Protein AF-A0A821J8R9-F1 (afdb_monomer_lite)

InterPro domains:
  IPR009000 Translation protein, beta-barrel domain superfamily [SSF50447] (2-82)
  IPR015760 Translation initiation factor IF- 2 [PTHR43381] (1-82)

Foldseek 3Di:
DDQDVPQGDKDKDFDAFDKDFQQDWDWAQFPVGIDTKGFHWKWDQDPDDPPPDPDRTDTDGMDGDRDIIMTRIPPCPRGDDD

Secondary structure (DSSP, 8-state):
-EEETTTEEEEEEEE-SSEEETT-EEEEEETTEEEEEEEEEEEEEPSS--TT-S--EEEESEEESSEEEEEEETTGGGBPP-

Radius of gyration: 12.95 Å; chains: 1; bounding box: 27×23×39 Å

Sequence (82 aa):
VKDIAGFGMTIDIALVNGCLSVGDKIIIAGQEGPIVTQIRRLLMPASNQELRTTNQYQNDDTIKGARGIKIVARGLEKAMAG

Structure (mmCIF, N/CA/C/O backbone):
data_AF-A0A821J8R9-F1
#
_entry.id   AF-A0A821J8R9-F1
#
loop_
_atom_site.group_PDB
_atom_site.id
_atom_site.type_symbol
_atom_site.label_atom_id
_atom_site.label_alt_id
_atom_site.label_comp_id
_atom_site.label_asym_id
_atom_site.label_entity_id
_atom_site.label_seq_id
_atom_site.pdbx_PDB_ins_code
_atom_site.Cartn_x
_atom_site.Cartn_y
_atom_site.Cartn_z
_atom_site.occupancy
_atom_site.B_iso_or_equiv
_atom_site.auth_seq_id
_atom_site.auth_comp_id
_atom_site.auth_asym_id
_atom_site.auth_atom_id
_atom_site.pdbx_PDB_model_num
ATOM 1 N N . VAL A 1 1 ? 10.637 3.054 5.328 1.00 71.69 1 VAL A N 1
ATOM 2 C CA . VAL A 1 1 ? 10.178 1.657 5.523 1.00 71.69 1 VAL A CA 1
ATOM 3 C C . VAL A 1 1 ? 10.456 1.266 6.965 1.00 71.69 1 VAL A C 1
ATOM 5 O O . VAL A 1 1 ? 11.508 1.646 7.467 1.00 71.69 1 VAL A O 1
ATOM 8 N N . LYS A 1 2 ? 9.522 0.606 7.655 1.00 72.75 2 LYS A N 1
ATOM 9 C CA . LYS A 1 2 ? 9.699 0.151 9.046 1.00 72.75 2 LYS A CA 1
ATOM 10 C C . LYS A 1 2 ? 9.187 -1.276 9.199 1.00 72.75 2 LYS A C 1
ATOM 12 O O . LYS A 1 2 ? 8.083 -1.574 8.738 1.00 72.75 2 LYS A O 1
ATOM 17 N N . ASP A 1 3 ? 9.963 -2.117 9.871 1.00 74.12 3 ASP A N 1
ATOM 18 C CA . ASP A 1 3 ? 9.504 -3.440 10.287 1.00 74.12 3 ASP A CA 1
ATOM 19 C C . ASP A 1 3 ? 8.615 -3.316 11.529 1.00 74.12 3 ASP A C 1
ATOM 21 O O . ASP A 1 3 ? 8.932 -2.566 12.458 1.00 74.12 3 ASP A O 1
ATOM 25 N N . ILE A 1 4 ? 7.475 -4.007 11.520 1.00 73.00 4 ILE A N 1
ATOM 26 C CA . ILE A 1 4 ? 6.592 -4.106 12.680 1.00 73.00 4 ILE A CA 1
ATOM 27 C C . ILE A 1 4 ? 6.382 -5.570 13.017 1.00 73.00 4 ILE A C 1
ATOM 29 O O . ILE A 1 4 ? 5.888 -6.350 12.195 1.00 73.00 4 ILE A O 1
ATOM 33 N N . ALA A 1 5 ? 6.672 -5.906 14.274 1.00 72.00 5 ALA A N 1
ATOM 34 C CA . ALA A 1 5 ? 6.422 -7.221 14.838 1.00 72.00 5 ALA A CA 1
ATOM 35 C C . ALA A 1 5 ? 4.966 -7.655 14.574 1.00 72.00 5 ALA A C 1
ATOM 37 O O . ALA A 1 5 ? 4.017 -6.982 14.975 1.00 72.00 5 ALA A O 1
ATOM 38 N N . GLY A 1 6 ? 4.797 -8.768 13.857 1.00 77.31 6 GLY A N 1
ATOM 39 C CA . GLY A 1 6 ? 3.491 -9.330 13.489 1.00 77.31 6 GLY A CA 1
ATOM 40 C C . GLY A 1 6 ? 2.934 -8.898 12.125 1.00 77.31 6 GLY A C 1
ATOM 41 O O . GLY A 1 6 ? 2.057 -9.583 11.601 1.00 77.31 6 GLY A O 1
ATOM 42 N N . PHE A 1 7 ? 3.456 -7.832 11.506 1.00 75.00 7 PHE A N 1
ATOM 43 C CA . PHE A 1 7 ? 3.008 -7.348 10.186 1.00 75.00 7 PHE A CA 1
ATOM 44 C C . PHE A 1 7 ? 4.104 -7.385 9.109 1.00 75.00 7 PHE A C 1
ATOM 46 O O . PHE A 1 7 ? 3.783 -7.341 7.920 1.00 75.00 7 PHE A O 1
ATOM 53 N N . GLY A 1 8 ? 5.372 -7.520 9.510 1.00 82.88 8 GLY A N 1
ATOM 54 C CA . GLY A 1 8 ? 6.533 -7.496 8.621 1.00 82.88 8 GLY A CA 1
ATOM 55 C C . GLY A 1 8 ? 6.851 -6.080 8.142 1.00 82.88 8 GLY A C 1
ATOM 56 O O . GLY A 1 8 ? 6.620 -5.102 8.857 1.00 82.88 8 GLY A O 1
ATOM 57 N N . MET A 1 9 ? 7.355 -5.963 6.912 1.00 86.44 9 MET A N 1
ATOM 58 C CA . MET A 1 9 ? 7.713 -4.671 6.328 1.00 86.44 9 MET A CA 1
ATOM 59 C C . MET A 1 9 ? 6.477 -3.823 6.033 1.00 86.44 9 MET A C 1
ATOM 61 O O . MET A 1 9 ? 5.579 -4.220 5.288 1.00 86.44 9 MET A O 1
ATOM 65 N N . THR A 1 10 ? 6.469 -2.616 6.591 1.00 90.19 10 THR A N 1
ATOM 66 C CA . THR A 1 10 ? 5.417 -1.619 6.395 1.00 90.19 10 THR A CA 1
ATOM 67 C C . THR A 1 10 ? 5.994 -0.318 5.853 1.00 90.19 10 THR A C 1
ATOM 69 O O . THR A 1 10 ? 7.164 0.020 6.075 1.00 90.19 10 THR A O 1
ATOM 72 N N . ILE A 1 11 ? 5.156 0.442 5.155 1.00 90.81 11 ILE A N 1
ATOM 73 C CA . ILE A 1 11 ? 5.476 1.807 4.736 1.00 90.81 11 ILE A CA 1
ATOM 74 C C . ILE A 1 11 ? 4.529 2.788 5.413 1.00 90.81 11 ILE A C 1
ATOM 76 O O . ILE A 1 11 ? 3.329 2.544 5.511 1.00 90.81 11 ILE A O 1
ATOM 80 N N . ASP A 1 12 ? 5.095 3.886 5.896 1.00 90.50 12 ASP A N 1
ATOM 81 C CA . ASP A 1 12 ? 4.342 5.041 6.368 1.00 90.50 12 ASP A CA 1
ATOM 82 C C . ASP A 1 12 ? 4.107 5.951 5.167 1.00 90.50 12 ASP A C 1
ATOM 84 O O . ASP A 1 12 ? 5.069 6.322 4.495 1.00 90.50 12 ASP A O 1
ATOM 88 N N . ILE A 1 13 ? 2.849 6.280 4.880 1.00 90.50 13 ILE A N 1
ATOM 89 C CA . ILE A 1 13 ? 2.490 7.169 3.778 1.00 90.50 13 ILE A CA 1
ATOM 90 C C . ILE A 1 13 ? 1.613 8.320 4.271 1.00 90.50 13 ILE A C 1
ATOM 92 O O . ILE A 1 13 ? 0.814 8.176 5.201 1.00 90.50 13 ILE A O 1
ATOM 96 N N . ALA A 1 14 ? 1.732 9.466 3.609 1.00 91.44 14 ALA A N 1
ATOM 97 C CA . ALA A 1 14 ? 0.796 10.570 3.744 1.00 91.44 14 ALA A CA 1
ATOM 98 C C . ALA A 1 14 ? -0.160 10.540 2.547 1.00 91.44 14 ALA A C 1
ATOM 100 O O . ALA A 1 14 ? 0.213 10.902 1.432 1.00 91.44 14 ALA A O 1
ATOM 101 N N . LEU A 1 15 ? -1.397 10.090 2.761 1.00 91.62 15 LEU A N 1
ATOM 102 C CA . LEU A 1 15 ? -2.426 10.166 1.732 1.00 91.62 15 LEU A CA 1
ATOM 103 C C . LEU A 1 15 ? -2.884 11.621 1.639 1.00 91.62 15 LEU A C 1
ATOM 105 O O . LEU A 1 15 ? -3.514 12.107 2.572 1.00 91.62 15 LEU A O 1
ATOM 109 N N . VAL A 1 16 ? -2.561 12.311 0.542 1.00 91.69 16 VAL A N 1
ATOM 110 C CA . VAL A 1 16 ? -2.936 13.722 0.337 1.00 91.69 16 VAL A CA 1
ATOM 111 C C . VAL A 1 16 ? -4.384 13.836 -0.135 1.00 91.69 16 VAL A C 1
ATOM 113 O O . VAL A 1 16 ? -5.174 14.544 0.473 1.00 91.69 16 VAL A O 1
ATOM 116 N N . ASN A 1 17 ? -4.748 13.100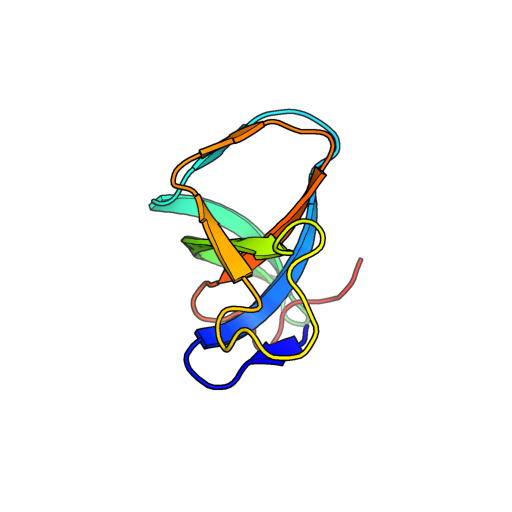 -1.186 1.00 91.38 17 ASN A N 1
ATOM 117 C CA . ASN A 1 17 ? -6.078 13.110 -1.791 1.00 91.38 17 ASN A CA 1
ATOM 118 C C . ASN A 1 17 ? -6.492 11.692 -2.192 1.00 91.38 17 ASN A C 1
ATOM 120 O O . ASN A 1 17 ? -5.648 10.828 -2.417 1.00 91.38 17 ASN A O 1
ATOM 124 N N . GLY A 1 18 ? -7.800 11.478 -2.330 1.00 93.06 18 GLY A N 1
ATOM 125 C CA . GLY A 1 18 ? -8.363 10.211 -2.788 1.00 93.06 18 GLY A CA 1
ATOM 126 C C . GLY A 1 18 ? -8.724 9.252 -1.657 1.00 93.06 18 GLY A C 1
ATOM 127 O O . GLY A 1 18 ? -8.924 9.652 -0.506 1.00 93.06 18 GLY A O 1
ATOM 128 N N . CYS A 1 19 ? -8.873 7.985 -2.029 1.00 93.06 19 CYS A N 1
ATOM 129 C CA . CYS A 1 19 ? -9.330 6.907 -1.168 1.00 93.06 19 CYS A CA 1
ATOM 130 C C . CYS A 1 19 ? -8.509 5.652 -1.465 1.00 93.06 19 CYS A C 1
ATOM 132 O O . CYS A 1 19 ? -8.230 5.377 -2.629 1.00 93.06 19 CYS A O 1
ATOM 134 N N . LEU A 1 20 ? -8.126 4.917 -0.425 1.00 93.44 20 LEU A N 1
ATOM 135 C CA . LEU A 1 20 ? -7.413 3.646 -0.526 1.00 93.44 20 LEU A CA 1
ATOM 136 C C . LEU A 1 20 ? -8.199 2.574 0.208 1.00 93.44 20 LEU A C 1
ATOM 138 O O . LEU A 1 20 ? -8.697 2.831 1.304 1.00 93.44 20 LEU A O 1
ATOM 142 N N . SER A 1 21 ? -8.260 1.381 -0.368 1.00 94.94 21 SER A N 1
ATOM 143 C CA . SER A 1 21 ? -8.950 0.236 0.216 1.00 94.94 21 SER A CA 1
ATOM 144 C C . SER A 1 21 ? -8.039 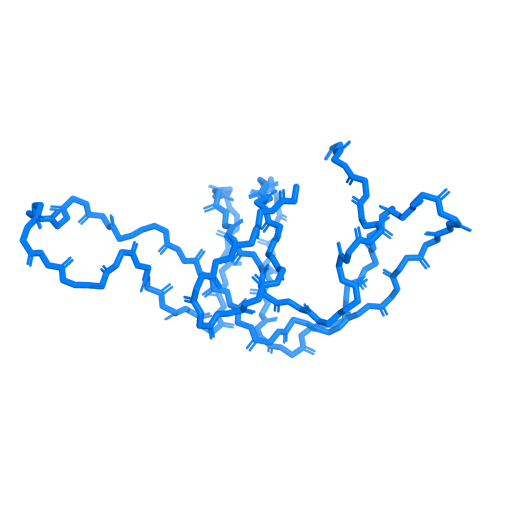-0.980 0.306 1.00 94.94 21 SER A C 1
ATOM 146 O O . SER A 1 21 ? -7.089 -1.157 -0.463 1.00 94.94 21 SER A O 1
ATOM 148 N N . VAL A 1 22 ? -8.329 -1.855 1.265 1.00 94.94 22 VAL A N 1
ATOM 149 C CA . VAL A 1 22 ? -7.694 -3.172 1.328 1.00 94.94 22 VAL A CA 1
ATOM 150 C C . VAL A 1 22 ? -8.022 -3.946 0.049 1.00 94.94 22 VAL A C 1
ATOM 152 O O . VAL A 1 22 ? -9.170 -4.010 -0.377 1.00 94.94 22 VAL A O 1
ATOM 155 N N . GLY A 1 23 ? -7.002 -4.543 -0.569 1.00 94.50 23 GLY A N 1
ATOM 156 C CA . GLY A 1 23 ? -7.130 -5.227 -1.856 1.00 94.50 23 GLY A CA 1
ATOM 157 C C . GLY A 1 23 ? -6.732 -4.387 -3.069 1.00 94.50 23 GLY A C 1
ATOM 158 O O . GLY A 1 23 ? -6.496 -4.971 -4.128 1.00 94.50 23 GLY A O 1
ATOM 159 N N . ASP A 1 24 ? -6.561 -3.070 -2.924 1.00 95.00 24 ASP A N 1
ATOM 160 C CA . ASP A 1 24 ? -6.106 -2.230 -4.031 1.00 95.00 24 ASP A CA 1
ATOM 161 C C . ASP A 1 24 ? -4.675 -2.586 -4.450 1.00 95.00 24 ASP A C 1
ATOM 163 O O . ASP A 1 24 ? -3.796 -2.864 -3.620 1.00 95.00 24 ASP A O 1
ATOM 167 N N . LYS A 1 25 ? -4.432 -2.563 -5.765 1.00 94.88 25 LYS A N 1
ATOM 168 C CA . LYS A 1 25 ? -3.082 -2.633 -6.326 1.00 94.88 25 LYS A CA 1
ATOM 169 C C . LYS A 1 25 ? -2.469 -1.243 -6.340 1.00 94.88 25 LYS A C 1
ATOM 171 O O . LYS A 1 25 ? -3.038 -0.313 -6.903 1.00 94.88 25 LYS A O 1
ATOM 176 N N . ILE A 1 26 ? -1.278 -1.138 -5.774 1.00 93.38 26 ILE A N 1
ATOM 177 C CA . ILE A 1 26 ? -0.495 0.091 -5.710 1.00 93.38 26 ILE A CA 1
ATOM 178 C C . ILE A 1 26 ? 0.851 -0.100 -6.397 1.00 93.38 26 ILE A C 1
ATOM 180 O O . ILE A 1 26 ? 1.388 -1.209 -6.465 1.00 93.38 26 ILE A O 1
ATOM 184 N N . ILE A 1 27 ? 1.391 1.009 -6.891 1.00 93.94 27 ILE A N 1
ATOM 185 C CA . ILE A 1 27 ? 2.720 1.082 -7.487 1.00 93.94 27 ILE A CA 1
ATOM 186 C C . ILE A 1 27 ? 3.555 2.005 -6.610 1.00 93.94 27 ILE A C 1
ATOM 188 O O . ILE A 1 27 ? 3.139 3.123 -6.315 1.00 93.94 27 ILE A O 1
ATOM 192 N N . ILE A 1 28 ? 4.715 1.525 -6.178 1.00 92.25 28 ILE A N 1
ATOM 193 C CA . ILE A 1 28 ? 5.635 2.255 -5.305 1.00 92.25 28 ILE A CA 1
ATOM 194 C C . ILE A 1 28 ? 6.993 2.337 -5.996 1.00 92.25 28 ILE A C 1
ATOM 196 O O . ILE A 1 28 ? 7.407 1.399 -6.677 1.00 92.25 28 ILE A O 1
ATOM 200 N N . ALA A 1 29 ? 7.708 3.444 -5.813 1.00 91.62 29 ALA A N 1
ATOM 201 C CA . ALA A 1 29 ? 9.089 3.553 -6.261 1.00 91.62 29 ALA A CA 1
ATOM 202 C C . ALA A 1 29 ? 9.988 2.624 -5.427 1.00 91.62 29 ALA A C 1
ATOM 204 O O . ALA A 1 29 ? 10.117 2.784 -4.213 1.00 91.62 29 ALA A O 1
ATOM 205 N N . GLY A 1 30 ? 10.599 1.636 -6.074 1.00 91.38 30 GLY A N 1
ATOM 206 C CA . GLY A 1 30 ? 11.638 0.799 -5.488 1.00 91.38 30 GLY A CA 1
ATOM 207 C C . GLY A 1 30 ? 13.028 1.208 -5.959 1.00 91.38 30 GLY A C 1
ATOM 208 O O . GLY A 1 30 ? 13.180 1.910 -6.957 1.00 91.38 30 GLY A O 1
ATOM 209 N N . GLN A 1 31 ? 14.051 0.741 -5.249 1.00 89.00 31 GLN A N 1
ATOM 210 C CA . GLN A 1 31 ? 15.452 1.035 -5.561 1.00 89.00 31 GLN A CA 1
ATOM 211 C C . GLN A 1 31 ? 15.891 0.477 -6.928 1.00 89.00 31 GLN A C 1
ATOM 213 O O . GLN A 1 31 ? 16.696 1.091 -7.618 1.00 89.00 31 GLN A O 1
ATOM 218 N N . GLU A 1 32 ? 15.351 -0.676 -7.328 1.00 88.00 32 GLU A N 1
ATOM 219 C CA . GLU A 1 32 ? 15.681 -1.363 -8.589 1.00 88.00 32 GLU A CA 1
ATOM 220 C C . GLU A 1 32 ? 14.628 -1.142 -9.691 1.00 88.00 32 GLU A C 1
ATOM 222 O O . GLU A 1 32 ? 14.765 -1.665 -10.794 1.00 88.00 32 GLU A O 1
ATOM 227 N N . GLY A 1 33 ? 13.556 -0.399 -9.401 1.00 90.38 33 GLY A N 1
ATOM 228 C CA . GLY A 1 33 ? 12.430 -0.207 -10.314 1.00 90.38 33 GLY A CA 1
ATOM 229 C C . GLY A 1 33 ? 11.080 -0.099 -9.599 1.00 90.38 33 GLY A C 1
ATOM 230 O O . GLY A 1 33 ? 11.017 -0.136 -8.368 1.00 90.38 33 GLY A O 1
ATOM 231 N N . PRO A 1 34 ? 9.975 0.052 -10.351 1.00 93.25 34 PRO A N 1
ATOM 232 C CA . PRO A 1 34 ? 8.640 0.146 -9.772 1.00 93.25 34 PRO A CA 1
ATOM 233 C C . PRO A 1 34 ? 8.215 -1.179 -9.125 1.00 93.25 34 PRO A C 1
ATOM 235 O O . PRO A 1 34 ? 8.283 -2.244 -9.737 1.00 93.25 34 PRO A O 1
ATOM 238 N N . ILE A 1 35 ? 7.719 -1.103 -7.893 1.00 92.31 35 ILE A N 1
ATOM 239 C CA . ILE A 1 35 ? 7.177 -2.234 -7.141 1.00 92.31 35 ILE A CA 1
ATOM 240 C C . ILE A 1 35 ? 5.659 -2.194 -7.262 1.00 92.31 35 ILE A C 1
ATOM 242 O O . ILE A 1 35 ? 5.012 -1.287 -6.740 1.00 92.31 35 ILE A O 1
ATOM 246 N N . VAL A 1 36 ? 5.086 -3.194 -7.929 1.00 93.81 36 VAL A N 1
ATOM 247 C CA . VAL A 1 36 ? 3.634 -3.385 -7.999 1.00 93.81 36 VAL A CA 1
ATOM 248 C C . VAL A 1 36 ? 3.229 -4.384 -6.924 1.00 93.81 36 VAL A C 1
ATOM 250 O O . VAL A 1 36 ? 3.668 -5.533 -6.937 1.00 93.81 36 VAL A O 1
ATOM 253 N N . THR A 1 37 ? 2.393 -3.960 -5.982 1.00 93.81 37 THR A N 1
ATOM 254 C CA . THR A 1 37 ? 1.954 -4.812 -4.871 1.00 93.81 37 THR A CA 1
ATOM 255 C C . THR A 1 37 ? 0.495 -4.555 -4.521 1.00 93.81 37 THR A C 1
ATOM 257 O O . THR A 1 37 ? -0.121 -3.616 -5.017 1.00 93.81 37 THR A O 1
ATOM 260 N N . GLN A 1 38 ? -0.077 -5.417 -3.687 1.00 94.94 38 GLN A N 1
ATOM 261 C CA . GLN A 1 38 ? -1.466 -5.321 -3.250 1.00 94.94 38 GLN A CA 1
ATOM 262 C C . GLN A 1 38 ? -1.532 -5.014 -1.755 1.00 94.94 38 GLN A C 1
ATOM 264 O O . GLN A 1 38 ? -0.841 -5.654 -0.952 1.00 94.94 38 GLN A O 1
ATOM 269 N N . ILE A 1 39 ? -2.388 -4.062 -1.385 1.00 94.56 39 ILE A N 1
ATOM 270 C CA . ILE A 1 39 ? -2.627 -3.680 0.006 1.00 94.56 39 ILE A CA 1
ATOM 271 C C . ILE A 1 39 ? -3.276 -4.848 0.742 1.00 94.56 39 ILE A C 1
ATOM 273 O O . ILE A 1 39 ? -4.316 -5.363 0.332 1.00 94.56 39 ILE A O 1
ATOM 277 N N . ARG A 1 40 ? -2.665 -5.257 1.856 1.00 92.81 40 ARG A N 1
ATOM 278 C CA . ARG A 1 40 ? -3.177 -6.333 2.715 1.00 92.81 40 ARG A CA 1
ATOM 279 C C . ARG A 1 40 ? -3.928 -5.806 3.917 1.00 92.81 40 ARG A C 1
ATOM 281 O O . ARG A 1 40 ? -4.910 -6.411 4.323 1.00 92.81 40 ARG A O 1
ATOM 288 N N . ARG A 1 41 ? -3.411 -4.732 4.514 1.00 92.25 41 ARG A N 1
ATOM 289 C CA . ARG A 1 41 ? -3.987 -4.047 5.672 1.00 92.25 41 ARG A CA 1
ATOM 290 C C . ARG A 1 41 ? -3.624 -2.572 5.609 1.00 92.25 41 ARG A C 1
ATOM 292 O O . ARG A 1 41 ? -2.498 -2.231 5.232 1.00 92.25 41 ARG A O 1
ATOM 299 N N . LEU A 1 42 ? -4.568 -1.736 6.016 1.00 92.12 42 LEU A N 1
ATOM 300 C CA . LEU A 1 42 ? -4.344 -0.329 6.306 1.00 92.12 42 LEU A CA 1
ATOM 301 C C . LEU A 1 42 ? -4.356 -0.169 7.823 1.00 92.12 42 LEU A C 1
ATOM 303 O O . LEU A 1 42 ? -5.314 -0.560 8.485 1.00 92.12 42 LEU A O 1
ATOM 307 N N . LEU A 1 43 ? -3.262 0.351 8.363 1.00 90.12 43 LEU A N 1
ATOM 308 C CA . LEU A 1 43 ? -3.063 0.559 9.786 1.00 90.12 43 LEU A CA 1
ATOM 309 C C . LEU A 1 43 ? -3.141 2.055 10.077 1.00 90.12 43 LEU A C 1
ATOM 311 O O . LEU A 1 43 ? -2.332 2.840 9.572 1.00 90.12 43 LEU A O 1
ATOM 315 N N . MET A 1 44 ? -4.099 2.447 10.908 1.00 86.00 44 MET A N 1
ATOM 316 C CA . MET A 1 44 ? -4.186 3.797 11.449 1.00 86.00 44 MET A CA 1
ATOM 317 C C . MET A 1 44 ? -3.612 3.823 12.867 1.00 86.00 44 MET A C 1
ATOM 319 O O . MET A 1 44 ? -3.850 2.885 13.634 1.00 86.00 44 MET A O 1
ATOM 323 N N . PRO A 1 45 ? -2.851 4.866 13.243 1.00 77.31 45 PRO A N 1
ATOM 324 C CA . PRO A 1 45 ? -2.447 5.034 14.632 1.00 77.31 45 PRO A CA 1
ATOM 325 C C . PRO A 1 45 ? -3.703 5.173 15.499 1.00 77.31 45 PRO A C 1
ATOM 327 O O . PRO A 1 45 ? -4.593 5.969 15.188 1.00 77.31 45 PRO A O 1
ATOM 330 N N . ALA A 1 46 ? -3.788 4.386 16.572 1.00 71.69 46 ALA A N 1
ATOM 331 C CA . ALA A 1 46 ? -4.905 4.487 17.500 1.00 71.69 46 ALA A CA 1
ATOM 332 C C . ALA A 1 46 ? -4.947 5.903 18.099 1.00 71.69 46 ALA A C 1
ATOM 334 O O . ALA A 1 46 ? -3.941 6.419 18.588 1.00 71.69 46 ALA A O 1
ATOM 335 N N . SER A 1 47 ? -6.112 6.549 18.052 1.00 63.38 47 SER A N 1
ATOM 336 C CA . SER A 1 47 ? -6.275 7.880 18.638 1.00 63.38 47 SER A CA 1
ATOM 337 C C . SER A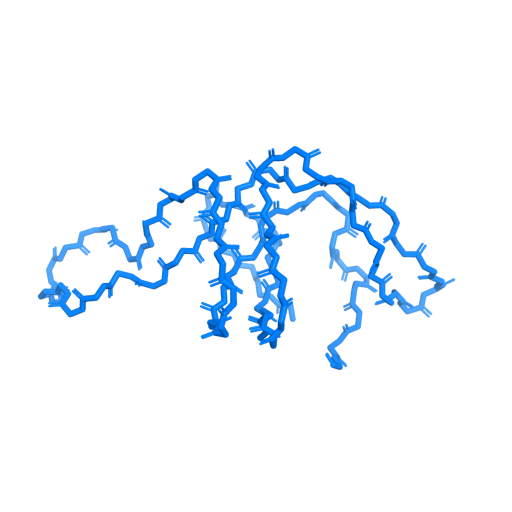 1 47 ? -6.232 7.772 20.164 1.00 63.38 47 SER A C 1
ATOM 339 O O . SER A 1 47 ? -7.150 7.227 20.767 1.00 63.38 47 SER A O 1
ATOM 341 N N . ASN A 1 48 ? -5.156 8.281 20.771 1.00 58.16 48 ASN A N 1
ATOM 342 C CA . ASN A 1 48 ? -5.030 8.582 22.202 1.00 58.16 48 ASN A CA 1
ATOM 343 C C . ASN A 1 48 ? -5.435 7.459 23.184 1.00 58.16 48 ASN A C 1
ATOM 345 O O . ASN A 1 48 ? -6.031 7.731 24.225 1.00 58.16 48 ASN A O 1
ATOM 349 N N . GLN A 1 49 ? -5.100 6.198 22.894 1.00 54.66 49 GLN A N 1
ATOM 350 C CA . GLN A 1 49 ? -5.271 5.134 23.890 1.00 54.66 49 GLN A CA 1
ATOM 351 C C . GLN A 1 49 ? -4.139 5.190 24.922 1.00 54.66 49 GLN A C 1
ATOM 353 O O . GLN A 1 49 ? -2.968 5.334 24.570 1.00 54.66 49 GLN A O 1
ATOM 358 N N . GLU A 1 50 ? -4.505 5.100 26.203 1.00 49.56 50 GLU A N 1
ATOM 359 C CA . GLU A 1 50 ? -3.585 5.041 27.340 1.00 49.56 50 GLU A CA 1
ATOM 360 C C . GLU A 1 50 ? -2.436 4.057 27.077 1.00 49.56 50 GLU A C 1
ATOM 362 O O . GLU A 1 50 ? -2.658 2.965 26.549 1.00 49.56 50 GLU A O 1
ATOM 367 N N . LEU A 1 51 ? -1.221 4.419 27.512 1.00 55.72 51 LEU A N 1
ATOM 368 C CA . LEU A 1 51 ? 0.058 3.696 27.348 1.00 55.72 51 LEU A CA 1
ATOM 369 C C . LEU A 1 51 ? 0.039 2.201 27.750 1.00 55.72 51 LEU A C 1
ATOM 371 O O . LEU A 1 51 ? 1.026 1.496 27.558 1.00 55.72 51 LEU A O 1
ATOM 375 N N . ARG A 1 52 ? -1.063 1.716 28.330 1.00 58.16 52 ARG A N 1
ATOM 376 C CA . ARG A 1 52 ? -1.294 0.332 28.753 1.00 58.16 52 ARG A CA 1
ATOM 377 C C . ARG A 1 52 ? -2.030 -0.534 27.726 1.00 58.16 52 ARG A C 1
ATOM 379 O O . ARG A 1 52 ? -2.117 -1.739 27.946 1.00 58.16 52 ARG A O 1
ATO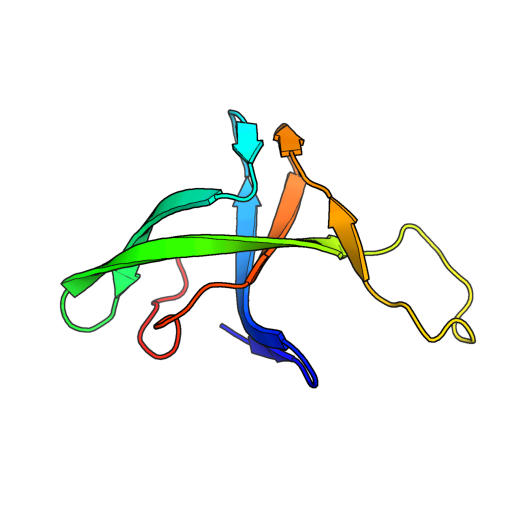M 386 N N . THR A 1 53 ? -2.552 0.024 26.630 1.00 53.00 53 THR A N 1
ATOM 387 C CA . THR A 1 53 ? -3.321 -0.767 25.655 1.00 53.00 53 THR A CA 1
ATOM 388 C C . THR A 1 53 ? -2.414 -1.408 24.605 1.00 53.00 53 THR A C 1
ATOM 390 O O . THR A 1 53 ? -1.699 -0.734 23.871 1.00 53.00 53 THR A O 1
ATOM 393 N N . THR A 1 54 ? -2.469 -2.739 24.510 1.00 58.09 54 THR A N 1
ATOM 394 C CA . THR A 1 54 ? -1.656 -3.583 23.614 1.00 58.09 54 THR A CA 1
ATOM 395 C C . THR A 1 54 ? -1.843 -3.283 22.116 1.00 58.09 54 THR A C 1
ATOM 397 O O . THR A 1 54 ? -0.977 -3.626 21.315 1.00 58.09 54 THR A O 1
ATOM 400 N N . ASN A 1 55 ? -2.939 -2.627 21.715 1.00 61.16 55 ASN A N 1
ATOM 401 C CA . ASN A 1 55 ? -3.261 -2.356 20.311 1.00 61.16 55 ASN A CA 1
ATOM 402 C C . ASN A 1 55 ? -2.865 -0.935 19.885 1.00 61.16 55 ASN A C 1
ATOM 404 O O . ASN A 1 55 ? -3.647 0.006 19.983 1.00 61.16 55 ASN A O 1
ATOM 408 N N . GLN A 1 56 ? -1.646 -0.791 19.362 1.00 71.88 56 GLN A N 1
ATOM 409 C CA . GLN A 1 56 ? -1.128 0.495 18.867 1.00 71.88 56 GLN A CA 1
ATOM 410 C C . GLN A 1 56 ? -1.734 0.931 17.518 1.00 71.88 56 GLN A C 1
ATOM 412 O O . GLN A 1 56 ? -1.625 2.100 17.145 1.00 71.88 56 GLN A O 1
ATOM 417 N N . TYR A 1 57 ? -2.377 0.013 16.787 1.00 77.94 57 TYR A N 1
ATOM 418 C CA . TYR A 1 57 ? -2.901 0.266 15.445 1.00 77.94 57 TYR A CA 1
ATOM 419 C C . TYR A 1 57 ? -4.328 -0.258 15.276 1.00 77.94 57 TYR A C 1
ATOM 421 O O . TYR A 1 57 ? -4.635 -1.393 15.642 1.00 77.94 57 TYR A O 1
ATOM 429 N N . GLN A 1 58 ? -5.180 0.560 14.662 1.00 83.38 58 GLN A N 1
ATOM 430 C CA . GLN A 1 58 ? -6.502 0.171 14.182 1.00 83.38 58 GLN A CA 1
ATOM 431 C C . GLN A 1 58 ? -6.396 -0.310 12.730 1.00 83.38 58 GLN A C 1
ATOM 433 O O . GLN A 1 58 ? -5.629 0.250 11.948 1.00 83.38 58 GLN A O 1
ATOM 438 N N . ASN A 1 59 ? -7.140 -1.363 12.380 1.00 86.00 59 ASN A N 1
ATOM 439 C CA . ASN A 1 59 ? -7.272 -1.808 10.993 1.00 86.00 59 ASN A CA 1
ATOM 440 C C . ASN A 1 59 ? -8.536 -1.181 10.400 1.00 86.00 59 ASN A C 1
ATOM 442 O O . ASN A 1 59 ? -9.605 -1.338 10.986 1.00 86.00 59 ASN A O 1
ATOM 446 N N . ASP A 1 60 ? -8.409 -0.540 9.243 1.00 87.44 60 ASP A N 1
ATOM 447 C CA . ASP A 1 60 ? -9.535 0.012 8.488 1.00 87.44 60 ASP A CA 1
ATOM 448 C C . ASP A 1 60 ? -9.573 -0.600 7.080 1.00 87.44 60 ASP A C 1
ATOM 450 O O . ASP A 1 60 ? -8.532 -0.802 6.450 1.00 87.44 60 ASP A O 1
ATOM 454 N N . ASP A 1 61 ? -10.771 -0.896 6.572 1.00 89.94 61 ASP A N 1
ATOM 455 C CA . ASP A 1 61 ? -10.942 -1.473 5.230 1.00 89.94 61 ASP A CA 1
ATOM 456 C C . ASP A 1 61 ? -10.784 -0.428 4.121 1.00 89.94 61 ASP A C 1
ATOM 458 O O . ASP A 1 61 ? -10.355 -0.739 3.007 1.00 89.94 61 ASP A O 1
ATOM 462 N N . THR A 1 62 ? -11.118 0.828 4.417 1.00 91.25 62 THR A N 1
ATOM 463 C CA . THR A 1 62 ? -11.071 1.941 3.470 1.00 91.25 62 THR A CA 1
ATOM 464 C C . THR A 1 62 ? -10.708 3.230 4.192 1.00 91.25 62 THR A C 1
ATOM 466 O O . THR A 1 62 ? -11.288 3.554 5.226 1.00 91.25 62 THR A O 1
ATOM 469 N N . ILE A 1 63 ? -9.772 4.000 3.634 1.00 91.94 63 ILE A N 1
ATOM 470 C CA . ILE A 1 63 ? -9.347 5.285 4.187 1.00 91.94 63 ILE A CA 1
ATOM 471 C C . ILE A 1 63 ? -9.434 6.376 3.128 1.00 91.94 63 ILE A C 1
ATOM 473 O O . ILE A 1 63 ? -8.866 6.264 2.042 1.00 91.94 63 ILE A O 1
ATOM 477 N N . LYS A 1 64 ? -10.091 7.477 3.493 1.00 92.25 64 LYS A N 1
ATOM 478 C CA . LYS A 1 64 ? -10.138 8.714 2.714 1.00 92.25 64 LYS A CA 1
ATOM 479 C C . LYS A 1 64 ? -9.085 9.707 3.218 1.00 92.25 64 LYS A C 1
ATOM 481 O O . LYS A 1 64 ? -8.935 9.895 4.427 1.00 92.25 64 LYS A O 1
ATOM 486 N N . GLY A 1 65 ? -8.370 10.342 2.290 1.00 89.56 65 GLY A N 1
ATOM 487 C CA . GLY A 1 65 ? -7.400 11.400 2.589 1.00 89.56 65 GLY A CA 1
ATOM 488 C C . GLY A 1 65 ? -8.059 12.712 3.055 1.00 89.56 65 GLY A C 1
ATOM 489 O O . GLY A 1 65 ? -9.260 12.904 2.866 1.00 89.56 65 GLY A O 1
ATOM 490 N N . ALA A 1 66 ? -7.324 13.647 3.668 1.00 88.31 66 ALA A N 1
ATOM 491 C CA . ALA A 1 66 ? -5.874 13.636 3.882 1.00 88.31 66 ALA A CA 1
ATOM 492 C C . ALA A 1 66 ? -5.480 13.049 5.252 1.00 88.31 66 ALA A C 1
ATOM 494 O O . ALA A 1 66 ? -5.872 13.599 6.283 1.00 88.31 66 ALA A O 1
ATOM 495 N N . ARG A 1 67 ? -4.729 11.936 5.292 1.00 88.62 67 ARG A N 1
ATOM 496 C CA . ARG A 1 67 ? -4.347 11.244 6.544 1.00 88.62 67 ARG A CA 1
ATOM 497 C C . ARG A 1 67 ? -3.008 10.511 6.431 1.00 88.62 67 ARG A C 1
ATOM 499 O O . ARG A 1 67 ? -2.670 9.981 5.375 1.00 88.62 67 ARG A O 1
ATOM 506 N N . GLY A 1 68 ? -2.280 10.438 7.545 1.00 89.50 68 GLY A N 1
ATOM 507 C CA . GLY A 1 68 ? -1.128 9.550 7.695 1.00 89.50 68 GLY A CA 1
ATOM 508 C C . GLY A 1 68 ? -1.601 8.123 7.947 1.00 89.50 68 GLY A C 1
ATOM 509 O O . GLY A 1 68 ? -2.315 7.876 8.920 1.00 89.50 68 GLY A O 1
ATOM 510 N N . ILE A 1 69 ? -1.234 7.202 7.063 1.00 91.25 69 ILE A N 1
ATOM 511 C CA . ILE A 1 69 ? -1.620 5.795 7.161 1.00 91.25 69 ILE A CA 1
ATOM 512 C C . ILE A 1 69 ? -0.398 4.914 6.979 1.00 91.25 69 ILE A C 1
ATOM 514 O O . ILE A 1 69 ? 0.541 5.258 6.260 1.00 91.25 69 ILE A O 1
ATOM 518 N N . LYS A 1 70 ? -0.421 3.749 7.611 1.00 91.50 70 LYS A N 1
ATOM 519 C CA . LYS A 1 70 ? 0.617 2.747 7.445 1.00 91.50 70 LYS A CA 1
ATOM 520 C C . LYS A 1 70 ? 0.076 1.588 6.619 1.00 91.50 70 LYS A C 1
ATOM 522 O O . LYS A 1 70 ? -0.950 1.004 6.953 1.00 91.50 70 LYS A O 1
ATOM 527 N N . ILE A 1 71 ? 0.763 1.250 5.533 1.00 92.38 71 ILE A N 1
ATOM 528 C CA . ILE A 1 71 ? 0.355 0.179 4.619 1.00 92.38 71 ILE A CA 1
ATOM 529 C C . ILE A 1 71 ? 1.186 -1.069 4.885 1.00 92.38 71 ILE A C 1
ATOM 531 O O . ILE A 1 71 ? 2.418 -1.018 4.950 1.00 92.38 71 ILE A O 1
ATOM 535 N N . VAL A 1 72 ? 0.494 -2.204 4.968 1.00 92.81 72 VAL A N 1
ATOM 536 C CA . VAL A 1 72 ? 1.100 -3.535 4.970 1.00 92.81 72 VAL A CA 1
ATOM 537 C C . VAL A 1 72 ? 0.907 -4.155 3.589 1.00 92.81 72 VAL A C 1
ATOM 539 O O . VAL A 1 72 ? -0.226 -4.373 3.150 1.00 92.81 72 VAL A O 1
ATOM 542 N N . ALA A 1 73 ? 2.005 -4.473 2.907 1.00 92.75 73 ALA A N 1
ATOM 543 C CA . ALA A 1 73 ? 1.994 -5.167 1.621 1.00 92.75 73 ALA A CA 1
ATOM 544 C C . ALA A 1 73 ? 3.224 -6.078 1.479 1.00 92.75 73 ALA A C 1
ATOM 546 O O . ALA A 1 73 ? 4.167 -6.005 2.263 1.00 92.75 73 ALA A O 1
ATOM 547 N N . ARG A 1 74 ? 3.209 -6.980 0.491 1.00 89.88 74 ARG A N 1
ATOM 548 C CA . ARG A 1 74 ? 4.365 -7.846 0.191 1.00 89.88 74 ARG A CA 1
ATOM 549 C C . ARG A 1 74 ? 5.394 -7.103 -0.662 1.00 89.88 74 ARG A 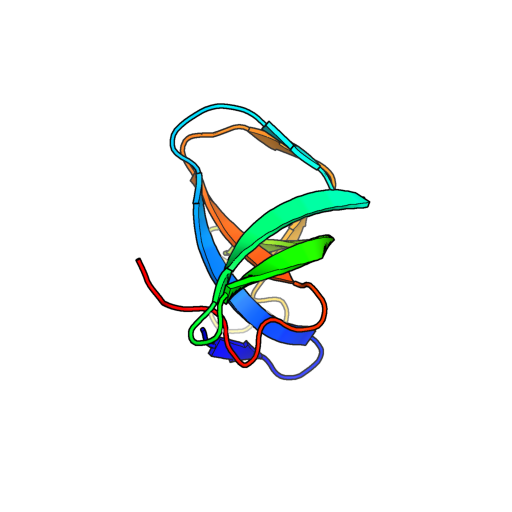C 1
ATOM 551 O O . ARG A 1 74 ? 5.013 -6.271 -1.479 1.00 89.88 74 ARG A O 1
ATOM 558 N N . GLY A 1 75 ? 6.671 -7.462 -0.511 1.00 87.19 75 GLY A N 1
ATOM 559 C CA . GLY A 1 75 ? 7.752 -6.971 -1.376 1.00 87.19 75 GLY A CA 1
ATOM 560 C C . GLY A 1 75 ? 8.153 -5.513 -1.135 1.00 87.19 75 GLY A C 1
ATOM 561 O O . GLY A 1 75 ? 8.691 -4.879 -2.032 1.00 87.19 75 GLY A O 1
ATOM 562 N N . LEU A 1 76 ? 7.884 -4.970 0.059 1.00 87.31 76 LEU A N 1
ATOM 563 C CA . LEU A 1 76 ? 8.207 -3.581 0.418 1.00 87.31 76 LEU A CA 1
ATOM 564 C C . LEU A 1 76 ? 9.663 -3.373 0.882 1.00 87.31 76 LEU A C 1
ATOM 566 O O . LEU A 1 76 ? 10.036 -2.258 1.229 1.00 87.31 76 LEU A O 1
ATOM 570 N N . GLU A 1 77 ? 10.492 -4.417 0.889 1.00 86.62 77 GLU A N 1
ATOM 571 C CA . GLU A 1 77 ? 11.874 -4.385 1.401 1.00 86.62 77 GLU A CA 1
ATOM 572 C C . GLU A 1 77 ? 12.774 -3.415 0.629 1.00 86.62 77 GLU A C 1
ATOM 574 O O . GLU A 1 77 ? 13.629 -2.758 1.215 1.00 86.62 77 GLU A O 1
ATOM 579 N N . LYS A 1 78 ? 12.550 -3.297 -0.685 1.00 87.25 78 LYS A N 1
ATOM 580 C CA . LYS A 1 78 ? 13.306 -2.411 -1.581 1.00 87.25 78 LYS A CA 1
ATOM 581 C C . LYS A 1 78 ? 12.564 -1.109 -1.900 1.00 87.25 78 LYS A C 1
ATOM 583 O O . LYS A 1 78 ? 12.941 -0.417 -2.844 1.00 87.25 78 LYS A O 1
ATOM 588 N N . ALA A 1 79 ? 11.491 -0.789 -1.169 1.00 88.12 79 ALA A N 1
ATOM 589 C CA . ALA A 1 79 ? 10.744 0.450 -1.369 1.00 88.12 79 ALA A CA 1
ATOM 590 C C . ALA A 1 79 ? 11.581 1.657 -0.920 1.00 88.12 79 ALA A C 1
ATOM 592 O O . ALA A 1 79 ? 12.143 1.662 0.177 1.00 88.12 79 ALA A O 1
ATOM 593 N N . MET A 1 80 ? 11.650 2.691 -1.757 1.00 87.69 80 MET A N 1
ATOM 594 C CA . MET A 1 80 ? 12.332 3.934 -1.410 1.00 87.69 80 MET A CA 1
ATOM 595 C C . MET A 1 80 ? 11.405 4.856 -0.621 1.00 87.69 80 MET A C 1
ATOM 597 O O . MET A 1 80 ? 10.204 4.922 -0.878 1.00 87.69 80 MET A O 1
ATOM 601 N N . ALA A 1 81 ? 11.972 5.564 0.355 1.00 81.81 81 ALA A N 1
ATOM 602 C CA . ALA A 1 81 ? 11.269 6.641 1.039 1.00 81.81 81 ALA A CA 1
ATOM 603 C C . ALA A 1 81 ? 11.285 7.896 0.156 1.00 81.81 81 ALA A C 1
ATOM 605 O O . ALA A 1 81 ? 12.346 8.275 -0.341 1.00 81.81 81 ALA A O 1
ATOM 606 N N . GLY A 1 82 ? 10.124 8.522 -0.014 1.00 72.62 82 GLY A N 1
ATOM 607 C CA . GL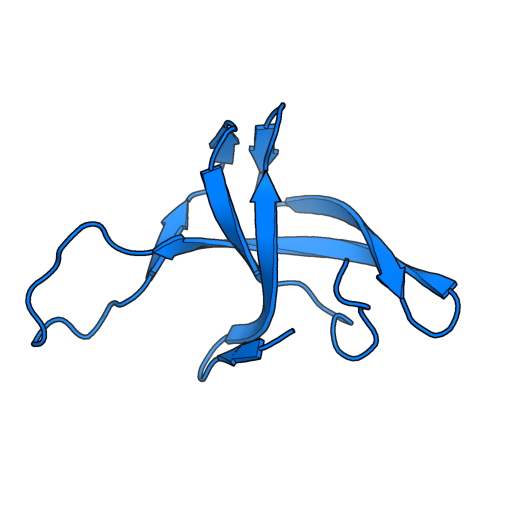Y A 1 82 ? 9.927 9.729 -0.812 1.00 72.62 82 GLY A CA 1
ATOM 608 C C . GLY A 1 82 ? 8.493 10.215 -0.730 1.00 72.62 82 GLY A C 1
ATOM 609 O O . GLY A 1 82 ? 7.630 9.409 -0.309 1.00 72.62 82 GLY A O 1
#

Organism: NCBI:txid392032

pLDDT: mean 84.53, std 11.75, range [49.56, 95.0]